Protein AF-A0A7R9WD78-F1 (afdb_monomer_lite)

InterPro domains:
  IPR000300 Inositol polyphosphate-related phosphatase [PF22669] (49-169)
  IPR000300 Inositol polyphosphate-related phosphatase [SM00128] (1-169)
  IPR036691 Endonuclease/exonuclease/phosphatase superfamily [G3DSA:3.60.10.10] (23-169)
  IPR036691 Endonuclease/exonuclease/phosphatase superfamily [SSF56219] (40-169)
  IPR046985 Inositol 5-phosphatase [PTHR11200] (40-169)

Organism: NCBI:txid2749911

Secondary structure (DSSP, 8-state):
---------------------------------PPPPPP-------HHHH-SEEEEEEE----B-S-HHHHHHHHHHT-HHHHHHTBHHHHHHHH-GGGTT-EE----S---B-BPTTSSSB--STT-PPPB--EEEEEEEPPPSS----TT----------TT--S--

Structure (mmCIF, N/CA/C/O backbone):
data_AF-A0A7R9WD78-F1
#
_entry.id   AF-A0A7R9WD78-F1
#
loop_
_atom_site.group_PDB
_atom_site.id
_atom_site.type_symbol
_atom_site.label_atom_id
_atom_site.label_alt_id
_atom_site.label_comp_id
_atom_site.label_asym_id
_atom_site.label_entity_id
_atom_site.label_seq_id
_atom_site.pdbx_PDB_ins_code
_atom_site.Cartn_x
_atom_site.Cartn_y
_atom_site.Cartn_z
_atom_site.occupancy
_atom_site.B_iso_or_equiv
_atom_site.auth_seq_id
_atom_site.auth_comp_id
_atom_site.auth_asym_id
_atom_site.auth_atom_id
_atom_site.pdbx_PDB_model_num
ATOM 1 N N . VAL A 1 1 ? 61.460 21.886 20.195 1.00 39.81 1 VAL A N 1
ATOM 2 C CA . VAL A 1 1 ? 61.393 23.003 21.169 1.00 39.81 1 VAL A CA 1
ATOM 3 C C . VAL A 1 1 ? 59.910 23.201 21.457 1.00 39.81 1 VAL A C 1
ATOM 5 O O . VAL A 1 1 ? 59.213 23.562 20.529 1.00 39.81 1 VAL A O 1
ATOM 8 N N . GLY A 1 2 ? 59.296 22.734 22.548 1.00 37.62 2 GLY A N 1
ATOM 9 C CA . GLY A 1 2 ? 59.670 22.787 23.970 1.00 37.62 2 GLY A CA 1
ATOM 10 C C . GLY A 1 2 ? 58.740 23.818 24.647 1.00 37.62 2 GLY A C 1
ATOM 11 O O . GLY A 1 2 ? 58.590 24.892 24.089 1.00 37.62 2 GLY A O 1
ATOM 12 N N . GLY A 1 3 ? 58.058 23.589 25.774 1.00 35.16 3 GLY A N 1
ATOM 13 C CA . GLY A 1 3 ? 57.883 22.381 26.589 1.00 35.16 3 GLY A CA 1
ATOM 14 C C . GLY A 1 3 ? 57.652 22.730 28.073 1.00 35.16 3 GLY A C 1
ATOM 15 O O . GLY A 1 3 ? 58.458 23.472 28.619 1.00 35.16 3 GLY A O 1
ATOM 16 N N . ARG A 1 4 ? 56.649 22.103 28.724 1.00 40.47 4 ARG A N 1
ATOM 17 C CA . ARG A 1 4 ? 56.350 22.145 30.189 1.00 40.47 4 ARG A CA 1
ATOM 18 C C . ARG A 1 4 ? 55.879 23.524 30.727 1.00 40.47 4 ARG A C 1
ATOM 20 O O . ARG A 1 4 ? 56.123 24.539 30.096 1.00 40.47 4 ARG A O 1
ATOM 27 N N . GLY A 1 5 ? 55.174 23.631 31.860 1.00 35.62 5 GLY A N 1
ATOM 28 C CA . GLY A 1 5 ? 54.564 22.595 32.705 1.00 35.62 5 GLY A CA 1
ATOM 29 C C . GLY A 1 5 ? 53.858 23.165 33.954 1.00 35.62 5 GLY A C 1
ATOM 30 O O . GLY A 1 5 ? 54.287 24.173 34.489 1.00 35.62 5 GLY A O 1
ATOM 31 N N . GLU A 1 6 ? 52.802 22.459 34.377 1.00 38.22 6 GLU A N 1
ATOM 32 C CA . GLU A 1 6 ? 52.444 22.077 35.763 1.00 38.22 6 GLU A CA 1
ATOM 33 C C . GLU A 1 6 ? 52.107 23.103 36.881 1.00 38.22 6 GLU A C 1
ATOM 35 O O . GLU A 1 6 ? 52.942 23.907 37.258 1.00 38.22 6 GLU A O 1
ATOM 40 N N . ARG A 1 7 ? 50.911 22.884 37.490 1.00 38.78 7 ARG A N 1
ATOM 41 C CA . ARG A 1 7 ? 50.562 22.711 38.942 1.00 38.78 7 ARG A CA 1
ATOM 42 C C . ARG A 1 7 ? 50.965 23.832 39.955 1.00 38.78 7 ARG A C 1
ATOM 44 O O . ARG A 1 7 ? 51.846 24.623 39.693 1.00 38.78 7 ARG A O 1
ATOM 51 N N . SER A 1 8 ? 50.376 23.994 41.155 1.00 37.94 8 SER A N 1
ATOM 52 C CA . SER A 1 8 ? 49.582 23.083 42.003 1.00 37.94 8 SER A CA 1
ATOM 53 C C . SER A 1 8 ? 48.745 23.792 43.104 1.00 37.94 8 SER A C 1
ATOM 55 O O . SER A 1 8 ? 49.123 24.858 43.568 1.00 37.94 8 SER A O 1
ATOM 57 N N . SER A 1 9 ? 47.659 23.131 43.540 1.00 38.09 9 SER A N 1
ATOM 58 C CA . SER A 1 9 ? 47.092 22.971 44.914 1.00 38.09 9 SER A CA 1
ATOM 59 C C . SER A 1 9 ? 47.292 23.988 46.069 1.00 38.09 9 SER A C 1
ATOM 61 O O . SER A 1 9 ? 48.424 24.235 46.474 1.00 38.09 9 SER A O 1
ATOM 63 N N . ASN A 1 10 ? 46.187 24.360 46.751 1.00 32.31 10 ASN A N 1
ATOM 64 C CA . ASN A 1 10 ? 45.829 24.070 48.177 1.00 32.31 10 ASN A CA 1
ATOM 65 C C . ASN A 1 10 ? 44.689 25.014 48.660 1.00 32.31 10 ASN A C 1
ATOM 67 O O . ASN A 1 10 ? 44.505 26.058 48.051 1.00 32.31 10 ASN A O 1
ATOM 71 N N . GLU A 1 11 ? 43.952 24.858 49.773 1.00 33.75 11 GLU A N 1
ATOM 72 C CA . GLU A 1 11 ? 43.433 23.775 50.652 1.00 33.75 11 GLU A CA 1
ATOM 73 C C . GLU A 1 11 ? 42.899 24.481 51.943 1.00 33.75 11 GLU A C 1
ATOM 75 O O . GLU A 1 11 ? 43.559 25.419 52.383 1.00 33.75 11 GLU A O 1
ATOM 80 N N . LYS A 1 12 ? 41.807 24.007 52.595 1.00 37.06 12 LYS A N 1
ATOM 81 C CA . LYS A 1 12 ? 41.264 24.461 53.929 1.00 37.06 12 LYS A CA 1
ATOM 82 C C . LYS A 1 12 ? 40.758 25.934 53.970 1.00 37.06 12 LYS A C 1
ATOM 84 O O . LYS A 1 12 ? 41.176 26.737 53.158 1.00 37.06 12 LYS A O 1
ATOM 89 N N . GLY A 1 13 ? 39.864 26.447 54.826 1.00 30.42 13 GLY A N 1
ATOM 90 C CA . GLY A 1 13 ? 38.978 26.045 55.946 1.00 30.42 13 GLY A CA 1
ATOM 91 C C . GLY A 1 13 ? 38.273 27.352 56.440 1.00 30.42 13 GLY A C 1
ATOM 92 O O . GLY A 1 13 ? 38.567 28.407 55.887 1.00 30.42 13 GLY A O 1
ATOM 93 N N . GLY A 1 14 ? 37.362 27.448 57.419 1.00 28.56 14 GLY A N 1
ATOM 94 C CA . GLY A 1 14 ? 36.656 26.503 58.302 1.00 28.56 14 GLY A CA 1
ATOM 95 C C . GLY A 1 14 ? 36.075 27.267 59.525 1.00 28.56 14 GLY A C 1
ATOM 96 O O . GLY A 1 14 ? 36.795 28.088 60.079 1.00 28.56 14 GLY A O 1
ATOM 97 N N . GLY A 1 15 ? 34.818 27.013 59.939 1.00 30.34 15 GLY A N 1
ATOM 98 C CA . GLY A 1 15 ? 34.099 27.778 60.997 1.00 30.34 15 GLY A CA 1
ATOM 99 C C . GLY A 1 15 ? 33.273 28.971 60.457 1.00 30.34 15 GLY A C 1
ATOM 100 O O . GLY A 1 15 ? 33.516 29.409 59.336 1.00 30.34 15 GLY A O 1
ATOM 101 N N . ASP A 1 16 ? 32.251 29.522 61.130 1.00 37.53 16 ASP A N 1
ATOM 102 C CA . ASP A 1 16 ? 31.652 29.204 62.441 1.00 37.53 16 ASP A CA 1
ATOM 103 C C . ASP A 1 16 ? 30.152 29.596 62.515 1.00 37.53 16 ASP A C 1
ATOM 105 O O . ASP A 1 16 ? 29.579 30.132 61.565 1.00 37.53 16 ASP A O 1
ATOM 109 N N . ARG A 1 17 ? 29.493 29.266 63.637 1.00 37.12 17 ARG A N 1
ATOM 110 C CA . ARG A 1 17 ? 28.063 29.511 63.920 1.00 37.12 17 ARG A CA 1
ATOM 111 C C . ARG A 1 17 ? 27.807 30.835 64.662 1.00 37.12 17 ARG A C 1
ATOM 113 O O . ARG A 1 17 ? 28.702 31.374 65.295 1.00 37.12 17 ARG A O 1
ATOM 120 N N . GLU A 1 18 ? 26.512 31.176 64.712 1.00 34.22 18 GLU A N 1
ATOM 121 C CA . GLU A 1 18 ? 25.747 31.828 65.805 1.00 34.22 18 GLU A CA 1
ATOM 122 C C . GLU A 1 18 ? 25.113 33.195 65.497 1.00 34.22 18 GLU A C 1
ATOM 124 O O . GLU A 1 18 ? 25.555 33.937 64.628 1.00 34.22 18 GLU A O 1
ATOM 129 N N . GLY A 1 19 ? 24.031 33.503 66.232 1.00 33.56 19 GLY A N 1
ATOM 130 C CA . GLY A 1 19 ? 23.366 34.812 66.236 1.00 33.56 19 GLY A CA 1
ATOM 131 C C . GLY A 1 19 ? 21.919 34.806 65.733 1.00 33.56 19 GLY A C 1
ATOM 132 O O . GLY A 1 19 ? 21.648 35.181 64.598 1.00 33.56 19 GLY A O 1
ATOM 133 N N . GLY A 1 20 ? 20.964 34.433 66.590 1.00 32.81 20 GLY A N 1
ATOM 134 C CA . GLY A 1 20 ? 19.553 34.796 66.392 1.00 32.81 20 GLY A CA 1
ATOM 135 C C . GLY A 1 20 ? 19.183 36.054 67.186 1.00 32.81 20 GLY A C 1
ATOM 136 O O . GLY A 1 20 ? 19.919 36.419 68.095 1.00 32.81 20 GLY A O 1
ATOM 137 N N . VAL A 1 21 ? 18.033 36.671 66.873 1.00 36.25 21 VAL A N 1
ATOM 138 C CA . VAL A 1 21 ? 17.006 37.196 67.815 1.00 36.25 21 VAL A CA 1
ATOM 139 C C . VAL A 1 21 ? 16.017 38.127 67.088 1.00 36.25 21 VAL A C 1
ATOM 141 O O . VAL A 1 21 ? 16.412 39.091 66.449 1.00 36.25 21 VAL A O 1
ATOM 144 N N . GLY A 1 22 ? 14.719 37.864 67.290 1.00 32.91 22 GLY A N 1
ATOM 145 C CA . GLY A 1 22 ? 13.704 38.884 67.607 1.00 32.91 22 GLY A CA 1
ATOM 146 C C . GLY A 1 22 ? 13.240 39.886 66.538 1.00 32.91 22 GLY A C 1
ATOM 147 O O . GLY A 1 22 ? 13.904 40.874 66.262 1.00 32.91 22 GLY A O 1
ATOM 148 N N . GLY A 1 23 ? 11.985 39.740 66.096 1.00 33.59 23 GLY A N 1
ATOM 149 C CA . GLY A 1 23 ? 11.250 40.804 65.400 1.00 33.59 23 GLY A CA 1
ATOM 150 C C . GLY A 1 23 ? 9.819 40.403 65.033 1.00 33.59 23 GLY A C 1
ATOM 151 O O . GLY A 1 23 ? 9.593 39.831 63.974 1.00 33.59 23 GLY A O 1
ATOM 152 N N . ARG A 1 24 ? 8.839 40.689 65.903 1.00 43.75 24 ARG A N 1
ATOM 153 C CA . ARG A 1 24 ? 7.402 40.600 65.571 1.00 43.75 24 ARG A CA 1
ATOM 154 C C . ARG A 1 24 ? 6.864 41.998 65.275 1.00 43.75 24 ARG A C 1
ATOM 156 O O . ARG A 1 24 ? 7.025 42.858 66.132 1.00 43.75 24 ARG A O 1
ATOM 163 N N . MET A 1 25 ? 6.123 42.176 64.180 1.00 37.34 25 MET A N 1
ATOM 164 C CA . MET A 1 25 ? 4.997 43.123 64.094 1.00 37.34 25 MET A CA 1
ATOM 165 C C . MET A 1 25 ? 4.111 42.817 62.874 1.00 37.34 25 MET A C 1
ATOM 167 O O . MET A 1 25 ? 4.591 42.318 61.861 1.00 37.34 25 MET A O 1
ATOM 171 N N . SER A 1 26 ? 2.804 43.047 63.022 1.00 40.28 26 SER A N 1
ATOM 172 C CA . SER A 1 26 ? 1.749 42.628 62.087 1.00 40.28 26 SER A CA 1
ATOM 173 C C . SER A 1 26 ? 1.602 43.528 60.858 1.00 40.28 26 SER A C 1
ATOM 175 O O . SER A 1 26 ? 1.852 44.728 60.931 1.00 40.28 26 SER A O 1
ATOM 177 N N . SER A 1 27 ? 1.008 42.998 59.786 1.00 37.72 27 SER A N 1
ATOM 178 C CA . SER A 1 27 ? -0.307 43.476 59.303 1.00 37.72 27 SER A CA 1
ATOM 179 C C . SER A 1 27 ? -0.845 42.602 58.163 1.00 37.72 27 SER A C 1
ATOM 181 O O . SER A 1 27 ? -0.090 41.936 57.456 1.00 37.72 27 SER A O 1
ATOM 183 N N . ASP A 1 28 ? -2.169 42.561 58.042 1.00 45.25 28 ASP A N 1
ATOM 184 C CA . ASP A 1 28 ? -2.898 41.680 57.135 1.00 45.25 28 ASP A CA 1
ATOM 185 C C . ASP A 1 28 ? -2.770 42.074 55.656 1.00 45.25 28 ASP A C 1
ATOM 187 O O . ASP A 1 28 ? -2.953 43.231 55.278 1.00 45.25 28 ASP A O 1
ATOM 191 N N . ALA A 1 29 ? -2.578 41.072 54.797 1.00 45.59 29 ALA A N 1
ATOM 192 C CA . ALA A 1 29 ? -2.825 41.170 53.363 1.00 45.59 29 ALA A CA 1
ATOM 193 C C . ALA A 1 29 ? -3.709 39.987 52.944 1.00 45.59 29 ALA A C 1
ATOM 195 O O . ALA A 1 29 ? -3.273 38.835 52.948 1.00 45.59 29 ALA A O 1
ATOM 196 N N . ALA A 1 30 ? -4.975 40.270 52.629 1.00 46.56 30 ALA A N 1
ATOM 197 C CA . ALA A 1 30 ? -5.964 39.245 52.315 1.00 46.56 30 ALA A CA 1
ATOM 198 C C . ALA A 1 30 ? -5.560 38.419 51.081 1.00 46.56 30 ALA A C 1
ATOM 200 O O . ALA A 1 30 ? -5.232 38.959 50.023 1.00 46.56 30 ALA A O 1
ATOM 201 N N . GLY A 1 31 ? -5.617 37.092 51.217 1.00 51.59 31 GLY A N 1
ATOM 202 C CA . GLY A 1 31 ? -5.311 36.161 50.136 1.00 51.59 31 GLY A CA 1
ATOM 203 C C . GLY A 1 31 ? -6.297 36.288 48.974 1.00 51.59 31 GLY A C 1
ATOM 204 O O . GLY A 1 31 ? -7.508 36.205 49.158 1.00 51.59 31 GLY A O 1
ATOM 205 N N . GLY A 1 32 ? -5.761 36.447 47.765 1.00 46.75 32 GLY A N 1
ATOM 206 C CA . GLY A 1 32 ? -6.537 36.637 46.539 1.00 46.75 32 GLY A CA 1
ATOM 207 C C . GLY A 1 32 ? -5.810 36.117 45.304 1.00 46.75 32 GLY A C 1
ATOM 208 O O . GLY A 1 32 ? -5.809 36.776 44.266 1.00 46.75 32 GLY A O 1
ATOM 209 N N . SER A 1 33 ? -5.148 34.959 45.411 1.00 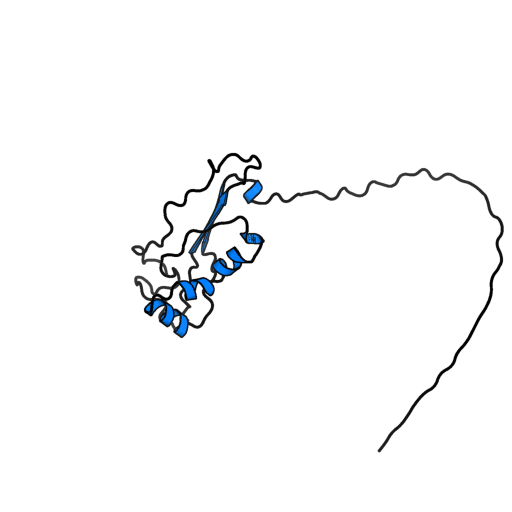54.09 33 SER A N 1
ATOM 210 C CA . SER A 1 33 ? -4.481 34.323 44.272 1.00 54.09 33 SER A CA 1
ATOM 211 C C . SER A 1 33 ? -5.490 34.054 43.161 1.00 54.09 33 SER A C 1
ATOM 213 O O . SER A 1 33 ? -6.333 33.163 43.269 1.00 54.09 33 SER A O 1
ATOM 215 N N . ARG A 1 34 ? -5.384 34.828 42.076 1.00 59.28 34 ARG A N 1
ATOM 216 C CA . ARG A 1 34 ? -6.112 34.604 40.823 1.00 59.28 34 ARG A CA 1
ATOM 217 C C . ARG A 1 34 ? -5.962 33.121 40.445 1.00 59.28 34 ARG A C 1
ATOM 219 O O . ARG A 1 34 ? -4.819 32.673 40.322 1.00 59.28 34 ARG A O 1
ATOM 226 N N . PRO A 1 35 ? -7.051 32.352 40.260 1.00 61.28 35 PRO A N 1
ATOM 227 C CA . PRO A 1 35 ? -6.917 30.968 39.836 1.00 61.28 35 PRO A CA 1
ATOM 228 C C . PRO A 1 35 ? -6.204 30.949 38.484 1.00 61.28 35 PRO A C 1
ATOM 230 O O . PRO A 1 35 ? -6.581 31.688 37.569 1.00 61.28 35 PRO A O 1
ATOM 233 N N . ALA A 1 36 ? -5.162 30.123 38.372 1.00 66.62 36 ALA A N 1
ATOM 234 C CA . ALA A 1 36 ? -4.474 29.914 37.106 1.00 66.62 36 ALA A CA 1
ATOM 235 C C . ALA A 1 36 ? -5.504 29.526 36.027 1.00 66.62 36 ALA A C 1
ATOM 237 O O . ALA A 1 36 ? -6.469 28.816 36.342 1.00 66.62 36 ALA A O 1
ATOM 238 N N . PRO A 1 37 ? -5.342 29.978 34.768 1.00 60.38 37 PRO A N 1
ATOM 239 C CA . PRO A 1 37 ? -6.242 29.572 33.701 1.00 60.38 37 PRO A CA 1
ATOM 240 C C . PRO A 1 37 ? -6.243 28.046 33.641 1.00 60.38 37 PRO A C 1
ATOM 242 O O . PRO A 1 37 ? -5.195 27.432 33.433 1.00 60.38 37 PRO A O 1
ATOM 245 N N . ARG A 1 38 ? -7.413 27.431 33.874 1.00 55.53 38 ARG A N 1
ATOM 246 C CA . ARG A 1 38 ? -7.550 25.973 33.800 1.00 55.53 38 ARG A CA 1
ATOM 247 C C . ARG A 1 38 ? -6.998 25.530 32.444 1.00 55.53 38 ARG A C 1
ATOM 249 O O . ARG A 1 38 ? -7.438 26.100 31.439 1.00 55.53 38 ARG A O 1
ATOM 256 N N . PRO A 1 39 ? -6.061 24.563 32.389 1.00 53.66 39 PRO A N 1
ATOM 257 C CA . PRO A 1 39 ? -5.581 24.062 31.114 1.00 53.66 39 PRO A CA 1
ATOM 258 C C . PRO A 1 39 ? -6.805 23.606 30.332 1.00 53.66 39 PRO A C 1
ATOM 260 O O . PRO A 1 39 ? -7.635 22.852 30.849 1.00 53.66 39 PRO A O 1
ATOM 263 N N . ARG A 1 40 ? -6.963 24.130 29.114 1.00 50.06 40 ARG A N 1
ATOM 264 C CA . ARG A 1 40 ? -8.079 23.763 28.250 1.00 50.06 40 ARG A CA 1
ATOM 265 C C . ARG A 1 40 ? -7.884 22.291 27.911 1.00 50.06 40 ARG A C 1
ATOM 267 O O . ARG A 1 40 ? -7.113 21.972 27.014 1.00 50.06 40 ARG A O 1
ATOM 274 N N . GLN A 1 41 ? -8.558 21.409 28.647 1.00 49.72 41 GLN A N 1
ATOM 275 C CA . GLN A 1 41 ? -8.633 19.984 28.349 1.00 49.72 41 GLN A CA 1
ATOM 276 C C . GLN A 1 41 ? -9.464 19.795 27.077 1.00 49.72 41 GLN A C 1
ATOM 278 O O . GLN A 1 41 ? -10.581 19.284 27.095 1.00 49.72 41 GLN A O 1
ATOM 283 N N . THR A 1 42 ? -8.895 20.185 25.938 1.00 51.31 42 THR A N 1
ATOM 284 C CA . THR A 1 42 ? -9.139 19.477 24.690 1.00 51.31 42 THR A CA 1
ATOM 285 C C . THR A 1 42 ? -8.491 18.108 24.850 1.00 51.31 42 THR A C 1
ATOM 287 O O . THR A 1 42 ? -7.376 17.878 24.385 1.00 51.31 42 THR A O 1
ATOM 290 N N . LEU A 1 43 ? -9.186 17.212 25.559 1.00 56.50 43 LEU A N 1
ATOM 291 C CA . LEU A 1 43 ? -9.011 15.784 25.356 1.00 56.50 43 LEU A CA 1
ATOM 292 C C . LEU A 1 43 ? -9.341 15.562 23.883 1.00 56.50 43 LEU A C 1
ATOM 294 O O . LEU A 1 43 ? -10.510 15.572 23.496 1.00 56.50 43 LEU A O 1
ATOM 298 N N . ALA A 1 44 ? -8.303 15.499 23.053 1.00 56.62 44 ALA A N 1
ATOM 299 C CA . ALA A 1 44 ? -8.441 15.178 21.649 1.00 56.62 44 ALA A CA 1
ATOM 300 C C . ALA A 1 44 ? -8.881 13.716 21.583 1.00 56.62 44 ALA A C 1
ATOM 302 O O . ALA A 1 44 ? -8.054 12.809 21.608 1.00 56.62 44 ALA A O 1
ATOM 303 N N . THR A 1 45 ? -10.195 13.500 21.581 1.00 73.56 45 THR A N 1
ATOM 304 C CA . THR A 1 45 ? -10.772 12.187 21.327 1.00 73.56 45 THR A CA 1
ATOM 305 C C . THR A 1 45 ? -10.317 11.753 19.944 1.00 73.56 45 THR A C 1
ATOM 307 O O . THR A 1 45 ? -10.426 12.510 18.965 1.00 73.56 45 THR A O 1
ATOM 310 N N . SER A 1 46 ? -9.735 10.556 19.882 1.00 82.38 46 SER A N 1
ATOM 311 C CA . SER A 1 46 ? -9.160 10.032 18.648 1.00 82.38 46 SER A CA 1
ATOM 312 C C . SER A 1 46 ? -10.262 9.936 17.577 1.00 82.38 46 SER A C 1
ATOM 314 O O . SER A 1 46 ? -11.457 9.965 17.903 1.00 82.38 46 SER A O 1
ATOM 316 N N . LEU A 1 47 ? -9.916 9.945 16.285 1.00 86.12 47 LEU A N 1
ATOM 317 C CA . LEU A 1 47 ? -10.938 9.881 15.219 1.00 86.12 47 LEU A CA 1
ATOM 318 C C . LEU A 1 47 ? -11.844 8.657 15.412 1.00 86.12 47 LEU A C 1
ATOM 320 O O . LEU A 1 47 ? -13.062 8.727 15.271 1.00 86.12 47 LEU A O 1
ATOM 324 N N . GLU A 1 48 ? -11.218 7.582 15.857 1.00 85.88 48 GLU A N 1
ATOM 325 C CA . GLU A 1 48 ? -11.733 6.252 16.100 1.00 85.88 48 GLU A CA 1
ATOM 326 C C . GLU A 1 48 ? -12.554 6.168 17.413 1.00 85.88 48 GLU A C 1
ATOM 328 O O . GLU A 1 48 ? -13.227 5.169 17.664 1.00 85.88 48 GLU A O 1
ATOM 333 N N . ASP A 1 49 ? -12.530 7.197 18.273 1.00 86.88 49 ASP A N 1
ATOM 334 C CA . ASP A 1 49 ? -13.462 7.339 19.411 1.00 86.88 49 ASP A CA 1
ATOM 335 C C . ASP A 1 49 ? -14.738 8.101 19.027 1.00 86.88 49 ASP A C 1
ATOM 337 O O . ASP A 1 49 ? -15.796 7.923 19.646 1.00 86.88 49 ASP A O 1
ATOM 341 N N . ARG A 1 50 ? -14.627 8.989 18.031 1.00 89.31 50 ARG A N 1
ATOM 342 C CA . ARG A 1 50 ? -15.689 9.914 17.610 1.00 89.31 50 ARG A CA 1
ATOM 343 C C . ARG A 1 50 ? -16.682 9.299 16.629 1.00 89.31 50 ARG A C 1
ATOM 345 O O . ARG A 1 50 ? -17.817 9.760 16.590 1.00 89.31 50 ARG A O 1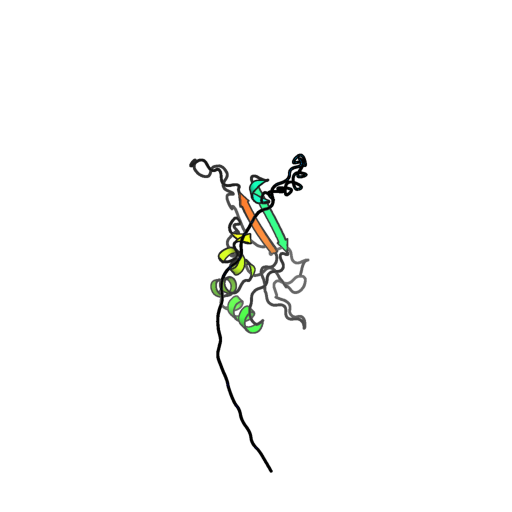
ATOM 352 N N . PHE A 1 51 ? -16.272 8.272 15.893 1.00 90.50 51 PHE A N 1
ATOM 353 C CA . PHE A 1 51 ? -17.104 7.554 14.929 1.00 90.50 51 PHE A CA 1
ATOM 354 C C . PHE A 1 51 ? -17.093 6.056 15.229 1.00 90.50 51 PHE A C 1
ATOM 356 O O . PHE A 1 51 ? -16.086 5.526 15.695 1.00 90.50 51 PHE A O 1
ATOM 363 N N . ASP A 1 52 ? -18.205 5.376 14.957 1.00 89.69 52 ASP A N 1
ATOM 364 C CA . ASP A 1 52 ? -18.322 3.930 15.185 1.00 89.69 52 ASP A CA 1
ATOM 365 C C . ASP A 1 52 ? -17.521 3.123 14.152 1.00 89.69 52 ASP A C 1
ATOM 367 O O . ASP A 1 52 ? -16.953 2.082 14.482 1.00 89.69 52 ASP A O 1
ATOM 371 N N . PHE A 1 53 ? -17.380 3.674 12.941 1.00 92.25 53 PHE A N 1
ATOM 372 C CA . PHE A 1 53 ? -16.524 3.176 11.867 1.00 92.25 53 PHE A CA 1
ATOM 373 C C . PHE A 1 53 ? -15.691 4.317 11.276 1.00 92.25 53 PHE A C 1
ATOM 375 O O . PHE A 1 53 ? 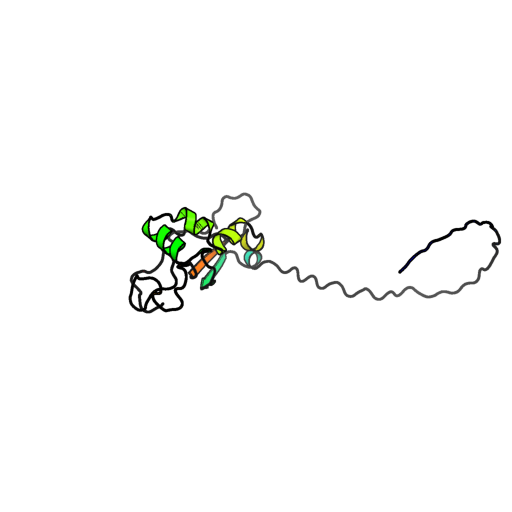-16.214 5.401 11.006 1.00 92.25 53 PHE A O 1
ATOM 382 N N . VAL A 1 54 ? -14.406 4.066 11.030 1.00 93.62 54 VAL A N 1
ATOM 383 C CA . VAL A 1 54 ? -13.503 4.981 10.316 1.00 93.62 54 VAL A CA 1
ATOM 384 C C . VAL A 1 54 ? -12.869 4.226 9.158 1.00 93.62 54 VAL A C 1
ATOM 386 O O . VAL A 1 54 ? -12.236 3.196 9.374 1.00 93.62 54 VAL A O 1
ATOM 389 N N . PHE A 1 55 ? -12.999 4.766 7.948 1.00 96.19 55 PHE A N 1
ATOM 390 C CA . PHE A 1 55 ? -12.300 4.299 6.753 1.00 96.19 55 PHE A CA 1
ATOM 391 C C . PHE A 1 55 ? -11.319 5.381 6.300 1.00 96.19 55 PHE A C 1
ATOM 393 O O . PHE A 1 55 ? -11.708 6.537 6.126 1.00 96.19 55 PHE A O 1
ATOM 400 N N . TRP A 1 56 ? -10.058 5.011 6.100 1.00 96.31 56 TRP A N 1
ATOM 401 C CA . TRP A 1 56 ? -9.010 5.880 5.572 1.00 96.31 56 TRP A CA 1
ATOM 402 C C . TRP A 1 56 ? -8.494 5.265 4.272 1.00 96.31 56 TRP A C 1
ATOM 404 O O . TRP A 1 56 ? -7.844 4.223 4.286 1.00 96.31 56 TRP A O 1
ATOM 414 N N . ALA A 1 57 ? -8.828 5.897 3.147 1.00 97.56 57 ALA A N 1
ATOM 415 C CA . ALA A 1 57 ? -8.548 5.389 1.809 1.00 97.56 57 ALA A CA 1
ATOM 416 C C . ALA A 1 57 ? -7.857 6.431 0.917 1.00 97.56 57 ALA A C 1
ATOM 418 O O . ALA A 1 57 ? -8.132 7.627 1.042 1.00 97.56 57 ALA A O 1
ATOM 419 N N . GLY A 1 58 ? -7.018 5.969 -0.013 1.00 97.31 58 GLY A N 1
ATOM 420 C CA . GLY A 1 58 ? -6.436 6.778 -1.091 1.00 97.31 58 GLY A CA 1
ATOM 421 C C . GLY A 1 58 ? -5.009 6.368 -1.460 1.00 97.31 58 GLY A C 1
ATOM 422 O O . GLY A 1 58 ? -4.501 5.361 -0.965 1.00 97.31 58 GLY A O 1
ATOM 423 N N . ASP A 1 59 ? -4.356 7.180 -2.295 1.00 97.50 59 ASP A N 1
ATOM 424 C CA . ASP A 1 59 ? -2.902 7.137 -2.489 1.00 97.50 59 ASP A CA 1
ATOM 425 C C . ASP A 1 59 ? -2.217 7.658 -1.212 1.00 97.50 59 ASP A C 1
ATOM 427 O O . ASP A 1 59 ? -2.076 8.863 -0.994 1.00 97.50 59 ASP A O 1
ATOM 431 N N . LEU A 1 60 ? -1.819 6.729 -0.342 1.00 97.31 60 LEU A N 1
ATOM 432 C CA . LEU A 1 60 ? -1.038 7.012 0.866 1.00 97.31 60 LEU A CA 1
ATOM 433 C C . LEU A 1 60 ? 0.469 7.091 0.573 1.00 97.31 60 LEU A C 1
ATOM 435 O O . LEU A 1 60 ? 1.264 7.408 1.455 1.00 97.31 60 LEU A O 1
ATOM 439 N N . ASN A 1 61 ? 0.864 6.800 -0.668 1.00 97.31 61 ASN A N 1
ATOM 440 C CA . ASN A 1 61 ? 2.195 6.956 -1.240 1.00 97.31 61 ASN A CA 1
ATOM 441 C C . ASN A 1 61 ? 3.353 6.196 -0.556 1.00 97.31 61 ASN A C 1
ATOM 443 O O . ASN A 1 61 ? 4.514 6.387 -0.934 1.00 97.31 61 ASN A O 1
ATOM 447 N N . TYR A 1 62 ? 3.058 5.301 0.392 1.00 98.00 62 TYR A N 1
ATOM 448 C CA . TYR A 1 62 ? 4.023 4.374 0.990 1.00 98.00 62 TYR A CA 1
ATOM 449 C C . TYR A 1 62 ? 4.611 3.416 -0.051 1.00 98.00 62 TYR A C 1
ATOM 451 O O . TYR A 1 62 ? 3.951 3.022 -1.017 1.00 98.00 62 TYR A O 1
ATOM 459 N N . ARG A 1 63 ? 5.899 3.090 0.106 1.00 98.12 63 ARG A N 1
ATOM 460 C CA . ARG A 1 63 ? 6.697 2.394 -0.913 1.00 98.12 63 ARG A CA 1
ATOM 461 C C . ARG A 1 63 ? 7.242 1.060 -0.423 1.00 98.12 63 ARG A C 1
ATOM 463 O O . ARG A 1 63 ? 7.490 0.870 0.764 1.00 98.12 63 ARG A O 1
ATOM 470 N N . VAL A 1 64 ? 7.526 0.164 -1.366 1.00 98.25 64 VAL A N 1
ATOM 471 C CA . VAL A 1 64 ? 8.364 -1.012 -1.098 1.00 98.25 64 VAL A CA 1
ATOM 472 C C . VAL A 1 64 ? 9.828 -0.573 -1.043 1.00 98.25 64 VAL A C 1
ATOM 474 O O . VAL A 1 64 ? 10.347 0.033 -1.986 1.00 98.25 64 VAL A O 1
ATOM 477 N N . ASN A 1 65 ? 10.504 -0.885 0.060 1.00 97.88 65 ASN A N 1
ATOM 478 C CA . ASN A 1 65 ? 11.935 -0.659 0.222 1.00 97.88 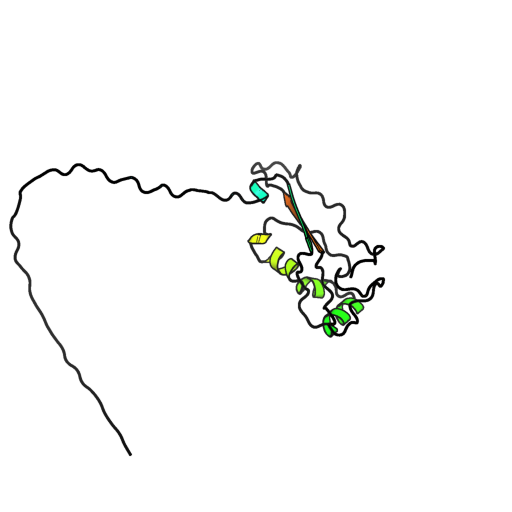65 ASN A CA 1
ATOM 479 C C . ASN A 1 65 ? 12.733 -1.677 -0.610 1.00 97.88 65 ASN A C 1
ATOM 481 O O . ASN A 1 65 ? 12.459 -2.874 -0.592 1.00 97.88 65 ASN A O 1
ATOM 485 N N . GLY A 1 66 ? 13.753 -1.211 -1.332 1.00 96.25 66 GLY A N 1
ATOM 486 C CA . GLY A 1 66 ? 14.636 -2.072 -2.119 1.00 96.25 66 GLY A CA 1
ATOM 487 C C . GLY A 1 66 ? 15.205 -1.372 -3.348 1.00 96.25 66 GLY A C 1
ATOM 488 O O . GLY A 1 66 ? 15.035 -0.170 -3.539 1.00 96.25 66 GLY A O 1
ATOM 489 N N . THR A 1 67 ? 15.880 -2.130 -4.214 1.00 97.50 67 THR A N 1
ATOM 490 C CA . THR A 1 67 ? 16.259 -1.651 -5.552 1.00 97.50 67 THR A CA 1
ATOM 491 C C . THR A 1 67 ? 15.274 -2.176 -6.590 1.00 97.50 67 THR A C 1
ATOM 493 O O . THR A 1 67 ? 14.732 -3.275 -6.450 1.00 97.50 67 THR A O 1
ATOM 496 N N . ARG A 1 68 ? 15.082 -1.429 -7.686 1.00 96.25 68 ARG A N 1
ATOM 497 C CA . ARG A 1 68 ? 14.200 -1.843 -8.791 1.00 96.25 68 ARG A CA 1
ATOM 498 C C . ARG A 1 68 ? 14.543 -3.244 -9.318 1.00 96.25 68 ARG A C 1
ATOM 500 O O . ARG A 1 68 ? 13.641 -4.031 -9.564 1.00 96.25 68 ARG A O 1
ATOM 507 N N . GLN A 1 69 ? 15.831 -3.576 -9.438 1.00 97.31 69 GLN A N 1
ATOM 508 C CA . GLN A 1 69 ? 16.296 -4.892 -9.900 1.00 97.31 69 GLN A CA 1
ATOM 509 C C . GLN A 1 69 ? 15.861 -6.038 -8.972 1.00 97.31 69 GLN A C 1
ATOM 511 O O . GLN A 1 69 ? 15.442 -7.088 -9.462 1.00 97.31 69 GLN A O 1
ATOM 516 N N . VAL A 1 70 ? 15.949 -5.834 -7.652 1.00 97.75 70 VAL A N 1
ATOM 517 C CA . VAL A 1 70 ? 15.535 -6.826 -6.648 1.00 97.75 70 VAL A CA 1
ATOM 518 C C . VAL A 1 70 ? 14.017 -6.978 -6.650 1.00 97.75 70 VAL A C 1
ATOM 520 O O . VAL A 1 70 ? 13.537 -8.099 -6.789 1.00 97.75 70 VAL A O 1
ATOM 523 N N . VAL A 1 71 ? 13.266 -5.873 -6.596 1.00 98.06 71 VAL A N 1
ATOM 524 C CA . VAL A 1 71 ? 11.790 -5.889 -6.590 1.00 98.06 71 VAL A CA 1
ATOM 525 C C . VAL A 1 71 ? 11.226 -6.512 -7.872 1.00 98.06 71 VAL A C 1
ATOM 527 O O . VAL A 1 71 ? 10.391 -7.411 -7.791 1.00 98.06 71 VAL A O 1
ATOM 530 N N . ASP A 1 72 ? 11.751 -6.148 -9.048 1.00 97.12 72 ASP A N 1
ATOM 531 C CA . ASP A 1 72 ? 11.399 -6.795 -10.322 1.00 97.12 72 ASP A CA 1
ATOM 532 C C . ASP A 1 72 ? 11.692 -8.313 -10.292 1.00 97.12 72 ASP A C 1
ATOM 534 O O . ASP A 1 72 ? 10.977 -9.107 -10.905 1.00 97.12 72 ASP A O 1
ATOM 538 N N . GLY A 1 73 ? 12.758 -8.731 -9.600 1.00 97.88 73 GLY A N 1
ATOM 539 C CA . GLY A 1 73 ? 13.128 -10.135 -9.414 1.00 97.88 73 GLY A CA 1
ATOM 540 C C . GLY A 1 73 ? 12.170 -10.90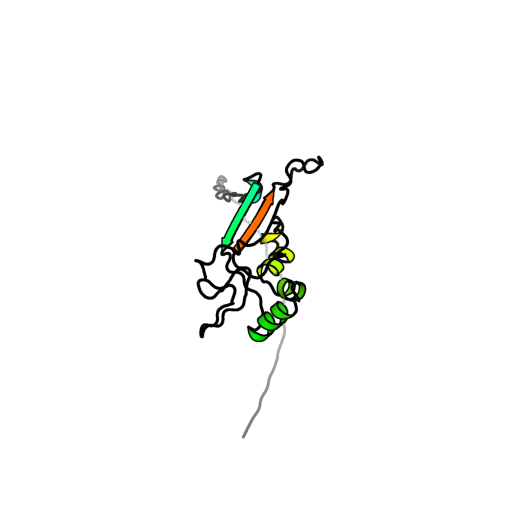0 -8.501 1.00 97.88 73 GLY A C 1
ATOM 541 O O . GLY A 1 73 ? 11.738 -11.990 -8.873 1.00 97.88 73 GLY A O 1
ATOM 542 N N . LEU A 1 74 ? 11.813 -10.323 -7.350 1.00 97.81 74 LEU A N 1
ATOM 543 C CA . LEU A 1 74 ? 10.840 -10.880 -6.401 1.00 97.81 74 LEU A CA 1
ATOM 544 C C . LEU A 1 74 ? 9.466 -11.057 -7.062 1.00 97.81 74 LEU A C 1
ATOM 546 O O . LEU A 1 74 ? 8.883 -12.139 -7.000 1.00 97.81 74 LEU A O 1
ATOM 550 N N . LEU A 1 75 ? 9.001 -10.032 -7.787 1.00 96.25 75 LEU A N 1
ATOM 551 C CA . LEU A 1 75 ? 7.739 -10.060 -8.534 1.00 96.25 75 LEU A CA 1
ATOM 552 C C . LEU A 1 75 ? 7.707 -11.159 -9.602 1.00 96.25 75 LEU A C 1
ATOM 554 O O . LEU A 1 75 ? 6.685 -11.822 -9.754 1.00 96.25 75 LEU A O 1
ATOM 558 N N . ARG A 1 76 ? 8.813 -11.387 -10.328 1.00 96.31 76 ARG A N 1
ATOM 559 C CA . ARG A 1 76 ? 8.902 -12.479 -11.318 1.00 96.31 76 ARG A CA 1
ATOM 560 C C . ARG A 1 76 ? 8.909 -13.873 -10.690 1.00 96.31 76 ARG A C 1
ATOM 562 O O . ARG A 1 76 ? 8.455 -14.807 -11.340 1.00 96.31 76 ARG A O 1
ATOM 569 N N . ARG A 1 77 ? 9.434 -14.026 -9.469 1.00 97.00 77 ARG A N 1
ATOM 570 C CA . ARG A 1 77 ? 9.452 -15.310 -8.741 1.00 97.00 77 ARG A CA 1
ATOM 571 C C . ARG A 1 77 ? 8.195 -15.553 -7.899 1.00 97.00 77 ARG A C 1
ATOM 573 O O . ARG A 1 77 ? 8.025 -16.648 -7.383 1.00 97.00 77 ARG A O 1
ATOM 580 N N . GLY A 1 78 ? 7.318 -14.556 -7.768 1.00 94.50 78 GLY A N 1
ATOM 581 C CA . GLY A 1 78 ? 6.116 -14.643 -6.937 1.00 94.50 78 GLY A CA 1
ATOM 582 C C . GLY A 1 78 ? 6.391 -14.570 -5.430 1.00 94.50 78 GLY A C 1
ATOM 583 O O . GLY A 1 78 ? 5.526 -14.949 -4.643 1.00 94.50 78 GLY A O 1
ATOM 584 N N . GLU A 1 79 ? 7.556 -14.062 -5.013 1.00 95.00 79 GLU A N 1
ATOM 585 C CA . GLU A 1 79 ? 7.988 -13.959 -3.607 1.00 95.00 79 GLU A CA 1
ATOM 586 C C . GLU A 1 79 ? 7.305 -12.782 -2.880 1.00 95.00 79 GLU A C 1
ATOM 588 O O . GLU A 1 79 ? 7.946 -11.855 -2.382 1.00 95.00 79 GLU A O 1
ATOM 593 N N . HIS A 1 80 ? 5.969 -12.813 -2.832 1.00 91.19 80 HIS A N 1
ATOM 594 C CA . HIS A 1 80 ? 5.131 -11.738 -2.292 1.00 91.19 80 HIS A CA 1
ATOM 595 C C . HIS A 1 80 ? 5.396 -11.468 -0.805 1.00 91.19 80 HIS A C 1
ATOM 597 O O . HIS A 1 80 ? 5.442 -10.307 -0.416 1.00 91.19 80 HIS A O 1
ATOM 603 N N . GLY A 1 81 ? 5.658 -12.498 0.009 1.00 93.06 81 GLY A N 1
ATOM 604 C CA . GLY A 1 81 ? 5.987 -12.320 1.432 1.00 93.06 81 GLY A CA 1
ATOM 605 C C . GLY A 1 81 ? 7.195 -11.402 1.656 1.00 93.06 81 GLY A C 1
ATOM 606 O O . GLY A 1 81 ? 7.121 -10.471 2.447 1.00 93.06 81 GLY A O 1
ATOM 607 N N . VAL A 1 82 ? 8.261 -11.570 0.865 1.00 95.50 82 VAL A N 1
ATOM 608 C CA . VAL A 1 82 ? 9.470 -10.731 0.957 1.00 95.50 82 VAL A CA 1
ATOM 609 C C . VAL A 1 82 ? 9.184 -9.282 0.547 1.00 95.50 82 VAL A C 1
ATOM 611 O O . VAL A 1 82 ? 9.748 -8.356 1.127 1.00 95.50 82 VAL A O 1
ATOM 614 N N . LEU A 1 83 ? 8.303 -9.065 -0.437 1.00 96.31 83 LEU A N 1
ATOM 615 C CA . LEU A 1 83 ? 7.863 -7.719 -0.822 1.00 96.31 83 LEU A CA 1
ATOM 616 C C . LEU A 1 83 ? 7.060 -7.051 0.303 1.00 96.31 83 LEU A C 1
ATOM 618 O O . LEU A 1 83 ? 7.299 -5.882 0.590 1.00 96.31 83 LEU A O 1
ATOM 622 N N . MET A 1 84 ? 6.169 -7.804 0.955 1.00 94.62 84 MET A N 1
ATOM 623 C CA . MET A 1 84 ? 5.350 -7.345 2.082 1.00 94.62 84 MET A CA 1
ATOM 624 C C . MET A 1 84 ? 6.182 -7.003 3.322 1.00 94.62 84 MET A C 1
ATOM 626 O O . MET A 1 84 ? 5.987 -5.945 3.913 1.00 94.62 84 MET A O 1
ATOM 630 N N . ASP A 1 85 ? 7.169 -7.834 3.670 1.00 94.50 85 ASP A N 1
ATOM 631 C CA . ASP A 1 85 ? 8.096 -7.573 4.784 1.00 94.50 85 ASP A CA 1
ATOM 632 C C . ASP A 1 85 ? 8.942 -6.298 4.578 1.00 94.50 85 ASP A C 1
ATOM 634 O O . ASP A 1 85 ? 9.468 -5.734 5.538 1.00 94.50 85 ASP A O 1
ATOM 638 N N . ASN A 1 86 ? 9.069 -5.829 3.330 1.00 96.81 86 ASN A N 1
ATOM 639 C CA . ASN A 1 86 ? 9.786 -4.606 2.957 1.00 96.81 86 ASN A CA 1
ATOM 640 C C . ASN A 1 86 ? 8.847 -3.435 2.602 1.00 96.81 86 ASN A C 1
ATOM 642 O O . ASN A 1 86 ? 9.321 -2.380 2.170 1.00 96.81 86 ASN A O 1
ATOM 646 N N . GLU A 1 87 ? 7.534 -3.586 2.773 1.00 97.62 87 GLU A N 1
ATOM 647 C CA . GLU A 1 87 ? 6.538 -2.562 2.460 1.00 97.62 87 GLU A CA 1
ATOM 648 C C . GLU A 1 87 ? 6.346 -1.611 3.657 1.00 97.62 87 GLU A C 1
ATOM 650 O O . GLU A 1 87 ? 6.084 -2.035 4.785 1.00 97.62 87 GLU A O 1
ATOM 655 N N . GLN A 1 88 ? 6.516 -0.307 3.423 1.00 98.25 88 GLN A N 1
ATOM 656 C CA . GLN A 1 88 ? 6.586 0.703 4.485 1.00 98.25 88 GLN A CA 1
ATOM 657 C C . GLN A 1 88 ? 5.317 0.797 5.340 1.00 98.25 88 GLN A C 1
ATOM 659 O O . GLN A 1 88 ? 5.435 0.899 6.563 1.00 98.25 88 GLN A O 1
ATOM 664 N N . LEU A 1 89 ? 4.121 0.759 4.745 1.00 97.94 89 LEU A N 1
ATOM 665 C CA . LEU A 1 89 ? 2.887 0.850 5.528 1.00 97.94 89 LEU A CA 1
ATOM 666 C C . LEU A 1 89 ? 2.637 -0.431 6.325 1.00 97.94 89 LEU A C 1
ATOM 668 O O . LEU A 1 89 ? 2.283 -0.351 7.494 1.00 97.94 89 LEU A O 1
ATOM 672 N N . THR A 1 90 ? 2.894 -1.601 5.742 1.00 96.38 90 THR A N 1
ATOM 673 C CA . THR A 1 90 ? 2.805 -2.905 6.421 1.00 96.38 90 THR A CA 1
ATOM 674 C C . THR A 1 90 ? 3.708 -2.948 7.655 1.00 96.38 90 THR A C 1
ATOM 676 O O . THR A 1 90 ? 3.297 -3.423 8.716 1.00 96.38 90 THR A O 1
ATOM 679 N N . TYR A 1 91 ? 4.916 -2.384 7.555 1.00 96.31 91 TYR A N 1
ATOM 680 C CA . TYR A 1 91 ? 5.806 -2.201 8.700 1.00 96.31 91 TYR A CA 1
ATOM 681 C C . TYR A 1 91 ? 5.204 -1.251 9.754 1.00 96.31 91 TYR A C 1
ATOM 683 O O . TYR A 1 91 ? 5.152 -1.600 10.933 1.00 96.31 91 TYR A O 1
ATOM 691 N N . LEU A 1 92 ? 4.709 -0.073 9.358 1.00 96.81 92 LEU A N 1
ATOM 692 C CA . LEU A 1 92 ? 4.123 0.899 10.294 1.00 96.81 92 LEU A CA 1
ATOM 693 C C . LEU A 1 92 ? 2.862 0.361 10.989 1.00 96.81 92 LEU A C 1
ATOM 695 O O . LEU A 1 92 ? 2.777 0.430 12.209 1.00 96.81 92 LEU A O 1
ATOM 699 N N . MET A 1 93 ? 1.950 -0.279 10.255 1.00 95.94 93 MET A N 1
ATOM 700 C CA . MET A 1 93 ? 0.761 -0.962 10.789 1.00 95.94 93 MET A CA 1
ATOM 701 C C . MET A 1 93 ? 1.097 -1.998 11.874 1.00 95.94 93 MET A C 1
ATOM 703 O O . MET A 1 93 ? 0.285 -2.254 12.761 1.00 95.94 93 MET A O 1
ATOM 707 N N . LYS A 1 94 ? 2.291 -2.600 11.811 1.00 94.38 94 LYS A N 1
ATOM 708 C CA . LYS A 1 94 ? 2.757 -3.629 12.748 1.00 94.38 94 LYS A CA 1
ATOM 709 C C . LYS A 1 94 ? 3.503 -3.071 13.966 1.00 94.38 94 LYS A C 1
ATOM 711 O O . LYS A 1 94 ? 3.503 -3.724 15.009 1.00 94.38 94 LYS A O 1
ATOM 716 N N . TYR A 1 95 ? 4.164 -1.918 13.838 1.00 95.75 95 TYR A N 1
ATOM 717 C CA . TYR A 1 95 ? 5.130 -1.429 14.835 1.00 95.75 95 TYR A CA 1
ATOM 718 C C . TYR A 1 95 ? 4.882 -0.006 15.358 1.00 95.75 95 TYR A C 1
ATOM 720 O O . TYR A 1 95 ? 5.410 0.331 16.418 1.00 95.75 95 TYR A O 1
ATOM 728 N N . ASP A 1 96 ? 4.103 0.825 14.665 1.00 95.75 96 ASP A N 1
ATOM 729 C CA . ASP A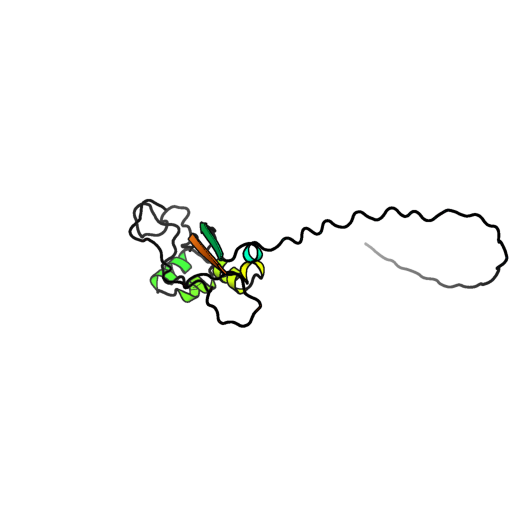 1 96 ? 3.790 2.195 15.080 1.00 95.75 96 ASP A CA 1
ATOM 730 C C . ASP A 1 96 ? 2.430 2.242 15.813 1.00 95.75 96 ASP A C 1
ATOM 732 O O . ASP A 1 96 ? 1.391 1.935 15.216 1.00 95.75 96 ASP A O 1
ATOM 736 N N . PRO A 1 97 ? 2.391 2.653 17.099 1.00 93.06 97 PRO A N 1
ATOM 737 C CA . PRO A 1 97 ? 1.151 2.788 17.862 1.00 93.06 97 PRO A CA 1
ATOM 738 C C . PRO A 1 97 ? 0.089 3.688 17.215 1.00 93.06 97 PRO A C 1
ATOM 740 O O . PRO A 1 97 ? -1.094 3.490 17.496 1.00 93.06 97 PRO A O 1
ATOM 743 N N . ALA A 1 98 ? 0.469 4.633 16.345 1.00 91.00 98 ALA A N 1
ATOM 744 C CA . ALA A 1 98 ? -0.473 5.481 15.611 1.00 91.00 98 ALA A CA 1
ATOM 745 C C . ALA A 1 98 ? -1.442 4.669 14.730 1.00 91.00 98 ALA A C 1
ATOM 747 O O . ALA A 1 98 ? -2.591 5.068 14.546 1.00 91.00 98 ALA A O 1
ATOM 748 N N . PHE A 1 99 ? -1.008 3.504 14.241 1.00 93.25 99 PHE A N 1
ATOM 749 C CA . PHE A 1 99 ? -1.818 2.610 13.415 1.00 93.25 99 PHE A CA 1
ATOM 750 C C . PHE A 1 99 ? -2.491 1.480 14.208 1.00 93.25 99 PHE A C 1
ATOM 752 O O . PHE A 1 99 ? -3.332 0.778 13.657 1.00 93.25 99 PHE A O 1
ATOM 759 N N . GLY A 1 100 ? -2.210 1.318 15.508 1.00 89.38 100 GLY A N 1
ATOM 760 C CA . GLY A 1 100 ? -2.601 0.138 16.301 1.00 89.38 100 GLY A CA 1
ATOM 761 C C . GLY A 1 100 ? -4.109 -0.110 16.495 1.00 89.38 100 GLY A C 1
ATOM 762 O O . GLY A 1 100 ? -4.495 -1.114 17.097 1.00 89.38 100 GLY A O 1
ATOM 763 N N . ARG A 1 101 ? -4.975 0.791 16.012 1.00 90.88 101 ARG A N 1
ATOM 764 C CA . ARG A 1 101 ? -6.439 0.607 15.940 1.00 90.88 101 ARG A CA 1
ATOM 765 C C . ARG A 1 101 ? -6.956 0.260 14.543 1.00 90.88 101 ARG A C 1
ATOM 767 O O . ARG A 1 101 ? -8.090 -0.205 14.431 1.00 90.88 101 ARG A O 1
ATOM 774 N N . TYR A 1 102 ? -6.161 0.506 13.510 1.00 94.25 102 TYR A N 1
ATOM 775 C CA . TYR A 1 102 ? -6.516 0.248 12.124 1.00 94.25 102 TYR A CA 1
ATOM 776 C C . TYR A 1 102 ? -6.223 -1.202 11.748 1.00 94.25 102 TYR A C 1
ATOM 778 O O . TYR A 1 102 ? -5.338 -1.861 12.293 1.00 94.25 102 TYR A O 1
ATOM 786 N N . ARG A 1 103 ? -6.985 -1.691 10.778 1.00 95.25 103 ARG A N 1
ATOM 787 C CA . ARG A 1 103 ? -6.775 -2.953 10.078 1.00 95.25 103 ARG A CA 1
ATOM 788 C C . ARG A 1 103 ? -6.764 -2.675 8.582 1.00 95.25 103 ARG A C 1
ATOM 790 O O . ARG A 1 103 ? -7.274 -1.654 8.126 1.00 95.25 103 ARG A O 1
ATOM 797 N N . GLU A 1 104 ? -6.185 -3.595 7.834 1.00 96.88 104 GLU A N 1
ATOM 798 C CA . GLU A 1 104 ? -6.134 -3.573 6.378 1.00 96.88 104 GLU A CA 1
ATOM 799 C C . GLU A 1 104 ? -6.418 -4.995 5.866 1.00 96.88 104 GLU A C 1
ATOM 801 O O . GLU A 1 104 ? -6.185 -5.973 6.584 1.00 96.88 104 GLU A O 1
ATOM 806 N N . GLY A 1 105 ? -6.945 -5.123 4.647 1.00 96.38 105 GLY A N 1
ATOM 807 C CA . GLY A 1 105 ? -7.077 -6.424 3.998 1.00 96.38 105 GLY A CA 1
ATOM 808 C C . GLY A 1 105 ? -5.728 -7.008 3.546 1.00 96.38 105 GLY A C 1
ATOM 809 O O . GLY A 1 105 ? -4.740 -6.288 3.406 1.00 96.38 105 GLY A O 1
ATOM 810 N N . PRO A 1 106 ? -5.651 -8.319 3.269 1.00 95.31 106 PRO A N 1
ATOM 811 C CA . PRO A 1 106 ? -4.427 -8.926 2.758 1.00 95.31 106 PRO A CA 1
ATOM 812 C C . PRO A 1 106 ? -4.127 -8.434 1.333 1.00 95.31 106 PRO A C 1
ATOM 814 O O . PRO A 1 106 ? -4.973 -8.548 0.445 1.00 95.31 106 PRO A O 1
ATOM 817 N N . LEU A 1 107 ? -2.908 -7.941 1.089 1.00 95.44 107 LEU A N 1
ATOM 818 C CA . LEU A 1 107 ? -2.433 -7.536 -0.242 1.00 95.44 107 LEU A CA 1
ATOM 819 C C . LEU A 1 107 ? -2.119 -8.759 -1.129 1.00 95.44 107 LEU A C 1
ATOM 821 O O . LEU A 1 107 ? -0.980 -9.010 -1.519 1.00 95.44 107 LEU A O 1
ATOM 825 N N . ASN A 1 108 ? -3.155 -9.524 -1.480 1.00 94.12 108 ASN A N 1
ATOM 826 C CA . ASN A 1 108 ? -3.080 -10.703 -2.356 1.00 94.12 108 ASN A CA 1
ATOM 827 C C . ASN A 1 108 ? -2.960 -10.347 -3.855 1.00 94.12 108 ASN A C 1
ATOM 829 O O . ASN A 1 108 ? -3.133 -11.196 -4.731 1.00 94.12 108 ASN A O 1
ATOM 833 N N . PHE A 1 109 ? -2.667 -9.084 -4.161 1.00 94.81 109 PHE A N 1
ATOM 834 C CA . PHE A 1 109 ? -2.614 -8.518 -5.501 1.00 94.81 109 PHE A CA 1
ATOM 835 C C . PHE A 1 109 ? -1.279 -7.822 -5.757 1.00 94.81 109 PHE A C 1
ATOM 837 O O . PHE A 1 109 ? -0.557 -7.447 -4.836 1.00 94.81 109 PHE A O 1
ATOM 844 N N . ARG A 1 110 ? -0.926 -7.661 -7.036 1.00 94.94 110 ARG A N 1
ATOM 845 C CA . ARG A 1 110 ? 0.341 -7.030 -7.435 1.00 94.94 110 ARG A CA 1
ATOM 846 C C . ARG A 1 110 ? 0.343 -5.533 -7.063 1.00 94.94 110 ARG A C 1
ATOM 848 O O . ARG A 1 110 ? -0.732 -4.933 -7.074 1.00 94.94 110 ARG A O 1
ATOM 855 N N . PRO A 1 111 ? 1.517 -4.922 -6.809 1.00 97.00 111 PRO A N 1
ATOM 856 C CA . PRO A 1 111 ? 1.650 -3.483 -6.574 1.00 97.00 111 PRO A CA 1
ATOM 857 C C . PRO A 1 111 ? 0.892 -2.618 -7.591 1.00 97.00 111 PRO A C 1
ATOM 859 O O . PRO A 1 111 ? 0.923 -2.927 -8.786 1.00 97.00 111 PRO A O 1
ATOM 862 N N . THR A 1 112 ? 0.245 -1.550 -7.114 1.00 96.56 112 THR A N 1
ATOM 863 C CA . THR A 1 112 ? -0.662 -0.681 -7.890 1.00 96.56 112 THR A CA 1
ATOM 864 C C . THR A 1 112 ? 0.031 0.473 -8.608 1.00 96.56 112 THR A C 1
ATOM 866 O O . THR A 1 112 ? -0.535 1.015 -9.545 1.00 96.56 112 THR A O 1
ATOM 869 N N . TYR A 1 113 ? 1.264 0.808 -8.224 1.00 96.19 113 TYR A N 1
ATOM 870 C CA . TYR A 1 113 ? 2.035 1.910 -8.801 1.00 96.19 113 TYR A CA 1
ATOM 871 C C . TYR A 1 113 ? 3.472 1.469 -9.097 1.00 96.19 113 TYR A C 1
ATOM 873 O O . TYR A 1 113 ? 4.054 0.718 -8.320 1.00 96.19 113 TYR A O 1
ATOM 881 N N . LYS A 1 114 ? 4.155 1.905 -10.157 1.00 95.50 114 LYS A N 1
ATOM 882 C CA . LYS A 1 114 ? 3.711 2.743 -11.279 1.00 95.50 114 LYS A CA 1
ATOM 883 C C . LYS A 1 114 ? 3.749 1.913 -12.557 1.00 95.50 114 LYS A C 1
ATOM 885 O O . LYS A 1 114 ? 4.765 1.254 -12.806 1.00 95.50 114 LYS A O 1
ATOM 890 N N . PHE A 1 115 ? 2.711 1.987 -13.369 1.00 94.94 115 PHE A N 1
ATOM 891 C CA . PHE A 1 115 ? 2.632 1.362 -14.682 1.00 94.94 115 PHE A CA 1
ATOM 892 C C . PHE A 1 115 ? 3.055 2.321 -15.807 1.00 94.94 115 PHE A C 1
ATOM 894 O O . PHE A 1 115 ? 3.138 3.541 -15.641 1.00 94.94 115 PHE A O 1
ATOM 901 N N . ASP A 1 116 ? 3.368 1.750 -16.967 1.00 94.44 116 ASP A N 1
ATOM 902 C CA . ASP A 1 116 ? 3.343 2.484 -18.228 1.00 94.44 116 ASP A CA 1
ATOM 903 C C . ASP A 1 116 ? 1.880 2.635 -18.681 1.00 94.44 116 ASP A C 1
ATOM 905 O O . ASP A 1 116 ? 1.084 1.705 -18.537 1.00 94.44 116 ASP A O 1
ATOM 909 N N . GLU A 1 117 ? 1.516 3.787 -19.252 1.00 90.75 117 GLU A N 1
ATOM 910 C CA . GLU A 1 117 ? 0.133 4.066 -19.669 1.00 90.75 117 GLU A CA 1
ATOM 911 C C . GLU A 1 117 ? -0.443 2.945 -20.552 1.00 90.75 117 GLU A C 1
ATOM 913 O O . GLU A 1 117 ? 0.185 2.516 -21.525 1.00 90.75 117 GLU A O 1
ATOM 918 N N . LYS A 1 118 ? -1.677 2.511 -20.255 1.00 90.06 118 LYS A N 1
ATOM 919 C CA . LYS A 1 118 ? -2.408 1.471 -21.006 1.00 90.06 118 LYS A CA 1
ATOM 920 C C . LYS A 1 118 ? -1.735 0.086 -20.987 1.00 90.06 118 LYS A C 1
ATOM 922 O O . LYS A 1 118 ? -2.019 -0.732 -21.861 1.00 90.06 118 LYS A O 1
ATOM 927 N N . SER A 1 119 ? -0.879 -0.198 -20.000 1.00 90.75 119 SER A N 1
ATOM 928 C CA . SER A 1 119 ? -0.086 -1.431 -19.910 1.00 90.75 119 SER A CA 1
ATOM 929 C C . SER A 1 119 ? -0.037 -2.008 -18.491 1.00 90.75 119 SER A C 1
ATOM 931 O O . SER A 1 119 ? -0.002 -1.273 -17.514 1.00 90.75 119 SER A O 1
ATOM 933 N N . ASP A 1 120 ? 0.088 -3.334 -18.377 1.00 91.25 120 ASP A N 1
ATOM 934 C CA . ASP A 1 120 ? 0.336 -4.034 -17.099 1.00 91.25 120 ASP A CA 1
ATOM 935 C C . ASP A 1 120 ? 1.852 -4.126 -16.771 1.00 91.25 120 ASP A C 1
ATOM 937 O O . ASP A 1 120 ? 2.292 -4.908 -15.914 1.00 91.25 120 ASP A O 1
ATOM 941 N N . THR A 1 121 ? 2.669 -3.347 -17.494 1.00 94.31 121 THR A N 1
ATOM 942 C CA . THR A 1 121 ? 4.133 -3.254 -17.375 1.00 94.31 121 THR A CA 1
ATOM 943 C C . THR A 1 121 ? 4.522 -2.114 -16.439 1.00 94.31 121 THR A C 1
ATOM 945 O O . THR A 1 121 ? 4.046 -0.997 -16.596 1.00 94.31 121 THR A O 1
ATOM 948 N N . TYR A 1 122 ? 5.417 -2.377 -15.484 1.00 96.12 122 TYR A N 1
ATOM 949 C CA . TYR A 1 122 ? 5.878 -1.370 -14.524 1.00 96.12 122 TYR A CA 1
ATOM 950 C C . TYR A 1 122 ? 6.908 -0.394 -15.109 1.00 96.12 122 TYR A C 1
ATOM 952 O O . TYR A 1 122 ? 7.924 -0.839 -15.653 1.00 96.12 122 TYR A O 1
ATOM 960 N N . ASP A 1 123 ? 6.700 0.902 -14.849 1.00 96.50 123 ASP A N 1
ATOM 961 C CA . ASP A 1 123 ? 7.454 2.091 -15.288 1.00 96.50 123 ASP A CA 1
ATOM 962 C C . ASP A 1 123 ? 8.786 1.788 -15.993 1.00 96.50 123 ASP A C 1
ATOM 964 O O . ASP A 1 123 ? 9.812 1.537 -15.339 1.00 96.50 123 ASP A O 1
ATOM 968 N N . THR A 1 124 ? 8.777 1.832 -17.324 1.00 95.12 124 THR A N 1
ATOM 969 C CA . THR A 1 124 ? 9.975 1.687 -18.165 1.00 95.12 124 THR A CA 1
ATOM 970 C C . THR A 1 124 ? 10.681 3.018 -18.431 1.00 95.12 124 THR A C 1
ATOM 972 O O . THR A 1 124 ? 11.747 3.039 -19.055 1.00 95.12 124 THR A O 1
ATOM 975 N N . SER A 1 125 ? 10.159 4.138 -17.913 1.00 95.69 125 SER A N 1
ATOM 976 C CA . SER A 1 125 ? 10.796 5.447 -18.054 1.00 95.69 125 SER A CA 1
ATOM 977 C C . SER A 1 125 ? 12.166 5.504 -17.370 1.00 95.69 125 SER A C 1
ATOM 979 O O . SER A 1 125 ? 12.512 4.702 -16.501 1.00 95.69 125 SER A O 1
ATOM 981 N N . LYS A 1 126 ? 12.942 6.552 -17.680 1.00 94.88 126 LYS A N 1
ATOM 982 C CA . LYS A 1 126 ? 14.247 6.826 -17.048 1.00 94.88 126 LYS A CA 1
ATOM 983 C C . LYS A 1 126 ? 14.199 6.887 -15.511 1.00 94.88 126 LYS A C 1
ATOM 985 O O . LYS A 1 126 ? 15.239 6.720 -14.882 1.00 94.88 126 LYS A O 1
ATOM 990 N N . LYS A 1 127 ? 13.029 7.142 -14.905 1.00 95.12 127 LYS A N 1
ATOM 991 C CA . LYS A 1 127 ? 12.860 7.200 -13.441 1.00 95.12 127 LYS A CA 1
ATOM 992 C C . LYS A 1 127 ? 12.796 5.815 -12.793 1.00 95.12 127 LYS A C 1
ATOM 994 O O . LYS A 1 127 ? 13.101 5.729 -11.605 1.00 95.12 127 LYS A O 1
ATOM 999 N N . ARG A 1 128 ? 12.401 4.776 -13.545 1.00 95.25 128 ARG A N 1
ATOM 1000 C CA . ARG A 1 128 ? 12.273 3.374 -13.111 1.00 95.25 128 ARG A CA 1
ATOM 1001 C C . ARG A 1 128 ? 11.742 3.226 -11.680 1.00 95.25 128 ARG A C 1
ATOM 1003 O O . ARG A 1 128 ? 12.380 2.584 -10.840 1.00 95.25 128 ARG A O 1
ATOM 1010 N N . ARG A 1 129 ? 10.585 3.832 -11.394 1.00 96.94 129 ARG A N 1
ATOM 1011 C CA . ARG A 1 129 ? 9.911 3.755 -10.090 1.00 96.94 129 ARG A CA 1
ATOM 1012 C C . ARG A 1 129 ? 9.795 2.299 -9.637 1.00 96.94 129 ARG A C 1
ATOM 1014 O O . ARG A 1 129 ? 9.597 1.397 -10.449 1.00 96.94 129 ARG A O 1
ATOM 1021 N N . ILE A 1 130 ? 9.975 2.084 -8.340 1.00 98.12 130 ILE A N 1
ATOM 1022 C CA . ILE A 1 130 ? 9.874 0.763 -7.721 1.00 98.12 130 ILE A CA 1
ATOM 1023 C C . ILE A 1 130 ? 8.386 0.419 -7.581 1.00 98.12 130 ILE A C 1
ATOM 1025 O O . ILE A 1 130 ? 7.667 1.226 -6.982 1.00 98.12 130 ILE A O 1
ATOM 1029 N N . PRO A 1 131 ? 7.931 -0.742 -8.090 1.00 97.88 131 PRO A N 1
ATOM 1030 C CA . PRO A 1 131 ? 6.572 -1.225 -7.871 1.00 97.88 131 PRO A CA 1
ATOM 1031 C C . PRO A 1 131 ? 6.192 -1.189 -6.384 1.00 97.88 131 PRO A C 1
ATOM 1033 O O . PRO A 1 131 ? 6.904 -1.756 -5.558 1.00 97.88 131 PRO A O 1
ATOM 1036 N N . SER A 1 132 ? 5.118 -0.481 -6.036 1.00 98.12 132 SER A N 1
ATOM 1037 C CA . SER A 1 132 ? 4.653 -0.242 -4.662 1.00 98.12 132 SER A CA 1
ATOM 1038 C C . SER A 1 132 ? 3.123 -0.286 -4.560 1.00 98.12 132 SER A C 1
ATOM 1040 O O . SER A 1 132 ? 2.430 0.010 -5.531 1.00 98.12 132 SER A O 1
ATOM 1042 N N . TRP A 1 133 ? 2.600 -0.647 -3.387 1.00 98.12 133 TRP A N 1
ATOM 1043 C CA . TRP A 1 133 ? 1.177 -0.531 -3.053 1.00 98.12 133 TRP A CA 1
ATOM 1044 C C . TRP A 1 133 ? 0.923 0.839 -2.420 1.00 98.12 133 TRP A C 1
ATOM 1046 O O . TRP A 1 133 ? 0.969 0.993 -1.198 1.00 98.12 133 TRP A O 1
ATOM 1056 N N . THR A 1 134 ? 0.725 1.840 -3.272 1.00 97.88 134 THR A N 1
ATOM 1057 C CA . THR A 1 134 ? 0.457 3.230 -2.872 1.00 97.88 134 THR A CA 1
ATOM 1058 C C . THR A 1 134 ? -1.000 3.447 -2.483 1.00 97.88 134 THR A C 1
ATOM 1060 O O . THR A 1 134 ? -1.280 4.214 -1.565 1.00 97.88 134 THR A O 1
ATOM 1063 N N . ASP A 1 135 ? -1.908 2.731 -3.142 1.00 97.75 135 ASP A N 1
ATOM 1064 C CA . ASP A 1 135 ? -3.358 2.861 -3.014 1.00 97.75 135 ASP A CA 1
ATOM 1065 C C . ASP A 1 135 ? -3.866 1.868 -1.974 1.00 97.75 135 ASP A C 1
ATOM 1067 O O . ASP A 1 135 ? -3.749 0.653 -2.155 1.00 97.75 135 ASP A O 1
ATOM 1071 N N . ARG A 1 136 ? -4.364 2.384 -0.848 1.00 98.06 136 ARG A N 1
ATOM 1072 C CA . ARG A 1 136 ? -4.629 1.593 0.363 1.00 98.06 136 ARG A CA 1
ATOM 1073 C C . ARG A 1 136 ? -5.964 1.975 0.987 1.00 98.06 136 ARG A C 1
ATOM 1075 O O . ARG A 1 136 ? -6.405 3.116 0.852 1.00 98.06 136 ARG A O 1
ATOM 1082 N N . ILE A 1 137 ? -6.591 1.027 1.682 1.00 98.12 137 ILE A N 1
ATOM 1083 C CA . ILE A 1 137 ? -7.810 1.223 2.474 1.00 98.12 137 ILE A CA 1
ATOM 1084 C C . ILE A 1 137 ? -7.599 0.603 3.853 1.00 98.12 137 ILE A C 1
ATOM 1086 O O . ILE A 1 137 ? -7.579 -0.617 4.016 1.00 98.12 137 ILE A O 1
ATOM 1090 N N . LEU A 1 138 ? -7.488 1.465 4.854 1.00 97.50 138 LEU A N 1
ATOM 1091 C CA . LEU A 1 138 ? -7.433 1.096 6.258 1.00 97.50 138 LEU A CA 1
ATOM 1092 C C . LEU A 1 138 ? -8.818 1.309 6.863 1.00 97.50 138 LEU A C 1
ATOM 1094 O O . LEU A 1 138 ? -9.532 2.249 6.505 1.00 97.50 138 LEU A O 1
ATOM 1098 N N . TYR A 1 139 ? -9.189 0.469 7.819 1.00 96.00 139 TYR A N 1
ATOM 1099 C CA . TYR A 1 139 ? -10.459 0.578 8.524 1.00 96.00 139 TYR A CA 1
ATOM 1100 C C . TYR A 1 139 ? -10.291 0.330 10.021 1.00 96.00 139 TYR A C 1
ATOM 1102 O O . TYR A 1 139 ? -9.453 -0.461 10.450 1.00 96.00 139 TYR A O 1
ATOM 1110 N N . SER A 1 140 ? -11.099 0.997 10.836 1.00 92.75 140 SER A N 1
ATOM 1111 C CA . SER A 1 140 ? -11.244 0.685 12.257 1.00 92.75 140 SER A CA 1
ATOM 1112 C C . SER A 1 140 ? -12.710 0.756 12.667 1.00 92.75 140 SER A C 1
ATOM 1114 O O . SER A 1 140 ? -13.491 1.514 12.088 1.00 92.75 140 SER A O 1
ATOM 1116 N N . SER A 1 141 ? -13.078 -0.037 13.671 1.00 90.50 141 SER A N 1
ATOM 1117 C CA . SER A 1 141 ? -14.345 0.101 14.382 1.00 90.50 141 SER A CA 1
ATOM 1118 C C . SER A 1 141 ? -14.102 0.477 15.841 1.00 90.50 141 SER A C 1
ATOM 1120 O O . SER A 1 141 ? -13.027 0.254 16.420 1.00 90.50 141 SER A O 1
ATOM 1122 N N . LYS A 1 142 ? -15.107 1.102 16.444 1.00 86.06 142 LYS A N 1
ATOM 1123 C CA . LYS A 1 142 ? -15.088 1.508 17.842 1.00 86.06 142 LYS A CA 1
ATOM 1124 C C . LYS A 1 142 ? -15.284 0.293 18.743 1.00 86.06 142 LYS A C 1
ATOM 1126 O O . LYS A 1 142 ? -16.308 -0.380 18.687 1.00 86.06 142 LYS A O 1
ATOM 1131 N N . LYS A 1 143 ? -14.308 0.024 19.612 1.00 72.38 143 LYS A N 1
ATOM 1132 C CA . LYS A 1 143 ? -14.430 -1.043 20.614 1.00 72.38 143 LYS A CA 1
ATOM 1133 C C . LYS A 1 143 ? -15.528 -0.675 21.614 1.00 72.38 143 LYS A C 1
ATOM 1135 O O . LYS A 1 143 ? -15.431 0.357 22.279 1.00 72.38 143 LYS A O 1
ATOM 1140 N N . LYS A 1 144 ? -16.549 -1.523 21.742 1.00 68.62 144 LYS A N 1
ATOM 1141 C CA . LYS A 1 144 ? -17.483 -1.478 22.874 1.00 68.62 144 LYS A CA 1
ATOM 1142 C C . LYS A 1 144 ? -16.767 -2.043 24.108 1.00 68.62 144 LYS A C 1
ATOM 1144 O O . LYS A 1 144 ? -16.067 -3.044 24.018 1.00 68.62 144 LYS A O 1
ATOM 1149 N N . ASN A 1 145 ? -16.920 -1.382 25.258 1.00 64.62 145 ASN A N 1
ATOM 1150 C CA . ASN A 1 145 ? -16.270 -1.786 26.517 1.00 64.62 145 ASN A CA 1
ATOM 1151 C C . ASN A 1 145 ? -17.018 -2.907 27.262 1.00 64.62 145 ASN A C 1
ATOM 1153 O O . ASN A 1 145 ? -16.564 -3.352 28.314 1.00 64.62 145 ASN A O 1
ATOM 1157 N N . ASN A 1 146 ? -18.162 -3.341 26.735 1.00 57.94 146 ASN A N 1
ATOM 1158 C CA . ASN A 1 146 ? -18.959 -4.431 27.278 1.00 57.94 146 ASN A CA 1
ATOM 1159 C C . ASN A 1 146 ? -18.596 -5.694 26.494 1.00 57.94 146 ASN A C 1
ATOM 1161 O O . ASN A 1 146 ? -18.515 -5.630 25.271 1.00 57.94 146 ASN A O 1
ATOM 1165 N N . GLY A 1 147 ? -18.370 -6.811 27.188 1.00 56.22 147 GLY A N 1
ATOM 1166 C CA . GLY A 1 147 ? -17.879 -8.068 26.607 1.00 56.22 147 GLY A CA 1
ATOM 1167 C C . GLY A 1 147 ? -18.889 -8.854 25.764 1.00 56.22 147 GLY A C 1
ATOM 1168 O O . GLY A 1 147 ? -18.839 -10.078 25.791 1.00 56.22 147 GLY A O 1
ATOM 1169 N N . ASP A 1 148 ? -19.791 -8.168 25.061 1.00 55.16 148 ASP A N 1
ATOM 1170 C CA . ASP A 1 148 ? -20.638 -8.761 24.026 1.00 55.16 148 ASP A CA 1
ATOM 1171 C C . ASP A 1 148 ? -19.827 -8.940 22.733 1.00 55.16 148 ASP A C 1
ATOM 1173 O O . ASP A 1 148 ? -19.004 -8.098 22.360 1.00 55.16 148 ASP A O 1
ATOM 1177 N N . GLU A 1 149 ? -20.046 -10.059 22.047 1.00 56.75 149 GLU A N 1
ATOM 1178 C CA . GLU A 1 149 ? -19.231 -10.482 20.909 1.00 56.75 149 GLU A CA 1
ATOM 1179 C C . GLU A 1 149 ? -19.565 -9.695 19.627 1.00 56.75 149 GLU A C 1
ATOM 1181 O O . GLU A 1 149 ? -20.577 -9.945 18.987 1.00 56.75 149 GLU A O 1
ATOM 1186 N N . ASN A 1 150 ? -18.679 -8.771 19.231 1.00 56.22 150 ASN A N 1
ATOM 1187 C CA . ASN A 1 150 ? -18.373 -8.345 17.848 1.00 56.22 150 ASN A CA 1
ATOM 1188 C C . ASN A 1 150 ? -19.511 -8.115 16.810 1.00 56.22 150 ASN A C 1
ATOM 1190 O O . ASN A 1 150 ? -19.220 -8.097 15.614 1.00 56.22 150 ASN A O 1
ATOM 1194 N N . GLU A 1 151 ? -20.762 -7.839 17.198 1.00 57.38 151 GLU A N 1
ATOM 1195 C CA . GLU A 1 151 ? -21.848 -7.555 16.231 1.00 57.38 151 GLU A CA 1
ATOM 1196 C C . GLU A 1 151 ? -21.556 -6.348 15.304 1.00 57.38 151 GLU A C 1
ATOM 1198 O O . GLU A 1 151 ? -22.039 -6.312 14.175 1.00 57.38 151 GLU A O 1
ATOM 1203 N N . ASP A 1 152 ? -20.709 -5.401 15.736 1.00 64.19 152 ASP A N 1
ATOM 1204 C CA . ASP A 1 152 ? -20.255 -4.235 14.952 1.00 64.19 152 ASP A CA 1
ATOM 1205 C C . ASP A 1 152 ? -18.805 -4.369 14.424 1.00 64.19 152 ASP A C 1
ATOM 1207 O O . ASP A 1 152 ? -18.065 -3.383 14.306 1.00 64.19 152 ASP A O 1
ATOM 1211 N N . GLU A 1 153 ? -18.329 -5.583 14.141 1.00 78.19 153 GLU A N 1
ATOM 1212 C CA . GLU A 1 153 ? -17.035 -5.769 13.474 1.00 78.19 153 GLU A CA 1
ATOM 1213 C C . GLU A 1 153 ? -17.149 -5.573 11.949 1.00 78.19 153 GLU A C 1
ATOM 1215 O O . GLU A 1 153 ? -18.033 -6.115 11.288 1.00 78.19 153 GLU A O 1
ATOM 1220 N N . VAL A 1 154 ? -16.225 -4.801 11.359 1.00 88.25 154 VAL A N 1
ATOM 1221 C CA . VAL A 1 154 ? -16.170 -4.611 9.899 1.00 88.25 154 VAL A CA 1
ATOM 1222 C C . VAL A 1 154 ? -15.779 -5.928 9.229 1.00 88.25 154 VAL A C 1
ATOM 1224 O O . VAL A 1 154 ? -14.607 -6.315 9.231 1.00 88.25 154 VAL A O 1
ATOM 1227 N N . MET A 1 155 ? -16.757 -6.600 8.620 1.00 91.25 155 MET A N 1
ATOM 1228 C CA . MET A 1 155 ? -16.525 -7.794 7.812 1.00 91.25 155 MET A CA 1
ATOM 1229 C C . MET A 1 155 ? -15.898 -7.417 6.464 1.00 91.25 155 MET A C 1
ATOM 1231 O O . MET A 1 155 ? -16.525 -6.780 5.617 1.00 91.25 155 MET A O 1
ATOM 1235 N N . LEU A 1 156 ? -14.654 -7.847 6.247 1.00 93.50 156 LEU A N 1
ATOM 1236 C CA . LEU A 1 156 ? -13.960 -7.670 4.975 1.00 93.50 156 LEU A CA 1
ATOM 1237 C C . LEU A 1 156 ? -14.468 -8.687 3.943 1.00 93.50 156 LEU A C 1
ATOM 1239 O O . LEU A 1 156 ? -14.176 -9.876 4.050 1.00 93.50 156 LEU A O 1
ATOM 1243 N N . LEU A 1 157 ? -15.197 -8.215 2.928 1.00 95.12 157 LEU A N 1
ATOM 1244 C CA . LEU A 1 157 ? -15.701 -9.062 1.838 1.00 95.12 157 LEU A CA 1
ATOM 1245 C C . LEU A 1 157 ? -14.674 -9.261 0.710 1.00 95.12 157 LEU A C 1
ATOM 1247 O O . LEU A 1 157 ? -14.580 -10.349 0.146 1.00 95.12 157 LEU A O 1
ATOM 1251 N N . SER A 1 158 ? -13.907 -8.222 0.368 1.00 96.25 158 SER A N 1
ATOM 1252 C CA . SER A 1 158 ? -12.893 -8.255 -0.693 1.00 96.25 158 SER A CA 1
ATOM 1253 C C . SER A 1 158 ? -11.852 -7.142 -0.523 1.00 96.25 158 SER A C 1
ATOM 1255 O O . SER A 1 158 ? -12.143 -6.089 0.042 1.00 96.25 158 SER A O 1
ATOM 1257 N N . TYR A 1 159 ? -10.632 -7.379 -1.018 1.00 97.38 159 TYR A N 1
ATOM 1258 C CA . TYR A 1 159 ? -9.562 -6.380 -1.100 1.00 97.38 159 TYR A CA 1
ATOM 1259 C C . TYR A 1 159 ? -8.632 -6.720 -2.276 1.00 97.38 159 TYR A C 1
ATOM 1261 O O . TYR A 1 159 ? -7.920 -7.722 -2.226 1.00 97.38 159 TYR A O 1
ATOM 1269 N N . ASP A 1 160 ? -8.702 -5.948 -3.365 1.00 96.50 160 ASP A N 1
ATOM 1270 C CA . ASP A 1 160 ? -8.000 -6.214 -4.634 1.00 96.50 160 ASP A CA 1
ATOM 1271 C C . ASP A 1 160 ? -7.820 -4.915 -5.450 1.00 96.50 160 ASP A C 1
ATOM 1273 O O . ASP A 1 160 ? -8.382 -3.873 -5.104 1.00 96.50 160 ASP A O 1
ATOM 1277 N N . SER A 1 161 ? -7.072 -4.980 -6.556 1.00 94.56 161 SER A N 1
ATOM 1278 C CA . SER A 1 161 ? -6.886 -3.891 -7.520 1.00 94.56 161 SER A CA 1
ATOM 1279 C C . SER A 1 161 ? -7.667 -4.101 -8.826 1.00 94.56 161 SER A C 1
ATOM 1281 O O . SER A 1 161 ? -7.785 -5.208 -9.353 1.00 94.56 161 SER A O 1
ATOM 1283 N N . ALA A 1 162 ? -8.191 -3.012 -9.397 1.00 91.69 162 ALA A N 1
ATOM 1284 C CA . ALA A 1 162 ? -9.019 -3.035 -10.605 1.00 91.69 162 ALA A CA 1
ATOM 1285 C C . ALA A 1 162 ? -8.179 -3.100 -11.900 1.00 91.69 162 ALA A C 1
ATOM 1287 O O . ALA A 1 162 ? -7.984 -2.097 -12.583 1.00 91.69 162 ALA A O 1
ATOM 1288 N N . ARG A 1 163 ? -7.691 -4.295 -12.260 1.00 86.56 163 ARG A N 1
ATOM 1289 C CA . ARG A 1 163 ? -6.740 -4.503 -13.382 1.00 86.56 163 ARG A CA 1
ATOM 1290 C C . ARG A 1 163 ? -7.287 -4.221 -14.786 1.00 86.56 163 ARG A C 1
ATOM 1292 O O . ARG A 1 163 ? -6.510 -4.093 -15.728 1.00 86.56 163 ARG A O 1
ATOM 1299 N N . ASP A 1 164 ? -8.603 -4.120 -14.945 1.00 88.69 164 ASP A N 1
ATOM 1300 C CA . ASP A 1 164 ? -9.216 -3.796 -16.238 1.00 88.69 164 ASP A CA 1
ATOM 1301 C C . ASP A 1 164 ? -9.151 -2.294 -16.570 1.00 88.69 164 ASP A C 1
ATOM 1303 O O . ASP A 1 164 ? -9.280 -1.910 -17.736 1.00 88.69 164 ASP A O 1
ATOM 1307 N N . VAL A 1 165 ? -8.883 -1.440 -15.575 1.00 88.31 165 VAL A N 1
ATOM 1308 C CA . VAL A 1 165 ? -8.735 0.011 -15.742 1.00 88.31 165 VAL A CA 1
ATOM 1309 C C . VAL A 1 165 ? -7.258 0.359 -15.931 1.00 88.31 165 VAL A C 1
ATOM 1311 O O . VAL A 1 165 ? -6.462 0.250 -15.008 1.00 88.31 165 VAL A O 1
ATOM 1314 N N . ARG A 1 166 ? -6.891 0.810 -17.138 1.00 88.88 166 ARG A N 1
ATOM 1315 C CA . ARG A 1 166 ? -5.493 1.097 -17.534 1.00 88.88 166 ARG A CA 1
ATOM 1316 C C . ARG A 1 166 ? -5.256 2.539 -18.005 1.00 88.88 166 ARG A C 1
ATOM 1318 O O . ARG A 1 166 ? -4.342 2.812 -18.780 1.00 88.88 166 ARG A O 1
ATOM 1325 N N . THR A 1 167 ? -6.138 3.459 -17.617 1.00 85.56 167 THR A N 1
ATOM 1326 C CA . THR A 1 167 ? -6.047 4.890 -17.963 1.00 85.56 167 THR A CA 1
ATOM 1327 C C . THR A 1 167 ? -5.213 5.703 -16.974 1.00 85.56 167 THR A C 1
ATOM 1329 O O . THR A 1 167 ? -4.846 6.827 -17.301 1.00 85.56 167 THR A O 1
ATOM 1332 N N . SER A 1 168 ? -4.950 5.152 -15.787 1.00 80.75 168 SER A N 1
ATOM 1333 C CA . SER A 1 168 ? -3.997 5.682 -14.806 1.00 80.75 168 SER A CA 1
ATOM 1334 C C . SER A 1 168 ? -2.578 5.202 -15.115 1.00 80.75 168 SER A C 1
ATOM 1336 O O . SER A 1 168 ? -2.396 4.227 -15.851 1.00 80.75 168 SER A O 1
ATOM 1338 N N . ASP A 1 169 ? -1.597 5.885 -14.527 1.00 60.31 169 ASP A N 1
ATOM 1339 C CA . ASP A 1 169 ? -0.267 5.335 -14.262 1.00 60.31 169 ASP A CA 1
ATOM 1340 C C . ASP A 1 169 ? -0.205 4.464 -12.994 1.00 60.31 169 ASP A C 1
ATOM 1342 O O . ASP A 1 169 ? -1.256 4.332 -12.331 1.00 60.31 169 ASP A O 1
#

Foldseek 3Di:
DYDDDDDDDDDDDDDDDDDDDDDDDDDDDDDDPDPDDDPPPPPVQDPQRVDQKDKDWDQQVWFQDDDQVVLVVCVVVVVVVNSLVRTDVSVCCVPPPVNVQKDFDDCPEWAPDDADAPDPHHDPDPVSDHRHNRTGMIMGGHDDPDPDPDPSPDDDPDDYDDVVDRRHD

Radius of gyration: 33.26 Å; chains: 1; bounding box: 83×59×89 Å

pLDDT: mean 78.56, std 23.58, range [28.56, 98.25]

Sequence (169 aa):
VGGRGERSSNEKGGGDREGGVGGRMSSDAAGGSRPAPRPRQTLATSLEDRFDFVFWAGDLNYRVNGTRQVVDGLLRRGEHGVLMDNEQLTYLMKYDPAFGRYREGPLNFRPTYKFDEKSDTYDTSKKRRIPSWTDRILYSSKKKNNGDENEDEVMLLSYDSARDVRTSD